Protein AF-A0A2E1PE85-F1 (afdb_monomer_lite)

Radius of gyration: 12.24 Å; chains: 1; bounding box: 33×18×30 Å

Foldseek 3Di:
DDWDWDDDDPVCVQLDTWTWDQDPNDIDIDGDDDPSQADPVRDGDPVSVVVSVVVVVVPPD

Secondary structure (DSSP, 8-state):
---EE---STTHHHH---EEEEETTEEEEE----GGGB-TTSSB-HHHHHHHHHHHHHH--

Sequence (61 aa):
MSWKSISKSQYSQLLGTLETQNKDNKDYYRMFVDQSHLNSGKFAHGGFLMSFLDNVMGNAA

pLDDT: mean 84.3, std 11.72, range [52.53, 94.38]

Structure (mmCIF, N/CA/C/O backbone):
data_AF-A0A2E1PE85-F1
#
_entry.id   AF-A0A2E1PE85-F1
#
loop_
_atom_site.group_PDB
_atom_site.id
_atom_site.type_symbol
_atom_site.label_atom_id
_atom_site.label_alt_id
_atom_site.label_comp_id
_atom_site.label_asym_id
_atom_site.label_entity_id
_atom_site.label_seq_id
_atom_site.pdbx_PDB_ins_code
_atom_site.Cartn_x
_atom_site.Cartn_y
_atom_site.Cartn_z
_atom_site.occupancy
_atom_site.B_iso_or_equiv
_atom_site.auth_seq_id
_atom_site.auth_comp_id
_atom_site.aut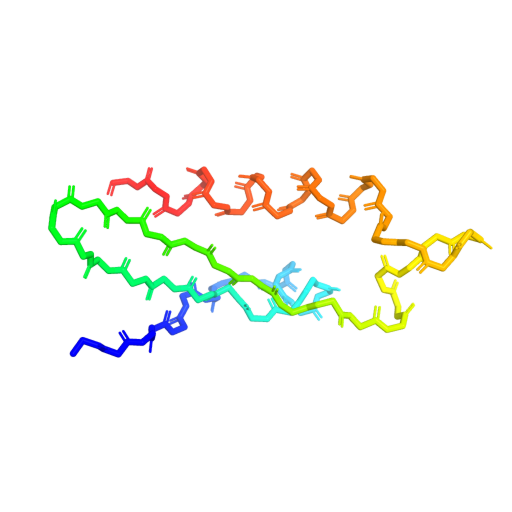h_asym_id
_atom_site.auth_atom_id
_atom_site.pdbx_PDB_model_num
ATOM 1 N N . MET A 1 1 ? -19.671 6.989 1.467 1.00 57.19 1 MET A N 1
ATOM 2 C CA . MET A 1 1 ? -18.489 6.264 1.983 1.00 57.19 1 MET A CA 1
ATOM 3 C C . MET A 1 1 ? -17.280 6.680 1.157 1.00 57.19 1 MET A C 1
ATOM 5 O O . MET A 1 1 ? -17.144 6.209 0.037 1.00 57.19 1 MET A O 1
ATOM 9 N N . SER A 1 2 ? -16.454 7.604 1.647 1.00 82.44 2 SER A N 1
ATOM 10 C CA . SER A 1 2 ? -15.269 8.103 0.933 1.00 82.44 2 SER A CA 1
ATOM 11 C C . SER A 1 2 ? -13.990 7.529 1.540 1.00 82.44 2 SER A C 1
ATOM 13 O O . SER A 1 2 ? -13.945 7.267 2.742 1.00 82.44 2 SER A O 1
ATOM 15 N N . TRP A 1 3 ? -12.962 7.361 0.713 1.00 89.31 3 TRP A N 1
ATOM 16 C CA . TRP A 1 3 ? -11.604 7.103 1.184 1.00 89.31 3 TRP A CA 1
ATOM 17 C C . TRP A 1 3 ? -11.092 8.318 1.966 1.00 89.31 3 TRP A C 1
ATOM 19 O O . TRP A 1 3 ? -11.354 9.459 1.579 1.00 89.31 3 TRP A O 1
ATOM 29 N N . LYS A 1 4 ? -10.412 8.077 3.088 1.00 89.56 4 LYS A N 1
ATOM 30 C CA . LYS A 1 4 ? -9.800 9.102 3.941 1.00 89.56 4 LYS A CA 1
ATOM 31 C C . LYS A 1 4 ? -8.293 8.886 3.986 1.00 89.56 4 LYS A C 1
ATOM 33 O O . LYS A 1 4 ? -7.854 7.783 4.292 1.00 89.56 4 LYS A O 1
ATOM 38 N N . SER A 1 5 ? -7.507 9.924 3.726 1.00 86.75 5 SER A N 1
ATOM 39 C CA . SER A 1 5 ? -6.050 9.868 3.882 1.00 86.75 5 SER A CA 1
ATOM 40 C C . SER A 1 5 ? -5.659 9.905 5.360 1.00 86.75 5 SER A C 1
ATOM 42 O O . SER A 1 5 ? -6.157 10.746 6.109 1.00 86.75 5 SER A O 1
ATOM 44 N N . ILE A 1 6 ? -4.757 9.016 5.773 1.00 82.38 6 ILE A N 1
ATOM 45 C CA . ILE A 1 6 ? -4.312 8.871 7.171 1.00 82.38 6 ILE A CA 1
ATOM 46 C C . ILE A 1 6 ? -2.790 8.995 7.355 1.00 82.38 6 ILE A C 1
ATOM 48 O O . ILE A 1 6 ? -2.276 8.776 8.446 1.00 82.38 6 ILE A O 1
ATOM 52 N N . SER A 1 7 ? -2.055 9.410 6.321 1.00 65.88 7 SER A N 1
ATOM 53 C CA . SER A 1 7 ? -0.600 9.600 6.375 1.00 65.88 7 SER A CA 1
ATOM 54 C C . SER A 1 7 ? -0.170 10.636 7.421 1.00 65.88 7 SER A C 1
ATOM 56 O O . SER A 1 7 ? -0.380 11.832 7.231 1.00 65.88 7 SER A O 1
ATOM 58 N N . LYS A 1 8 ? 0.471 10.188 8.510 1.00 58.19 8 LYS A N 1
ATOM 59 C CA . LYS A 1 8 ? 0.973 11.054 9.598 1.00 58.19 8 LYS A CA 1
ATOM 60 C C . LYS A 1 8 ? 2.482 10.968 9.863 1.00 58.19 8 LYS A C 1
ATOM 62 O O . LYS A 1 8 ? 2.949 11.563 10.828 1.00 58.19 8 LYS A O 1
ATOM 67 N N . SER A 1 9 ? 3.270 10.284 9.030 1.00 58.38 9 SER A N 1
ATOM 68 C CA . SER A 1 9 ? 4.718 10.138 9.262 1.00 58.38 9 SER A CA 1
ATOM 69 C C . SER A 1 9 ? 5.570 10.622 8.090 1.00 58.38 9 SER A C 1
ATOM 71 O O . SER A 1 9 ? 5.173 10.533 6.931 1.00 58.38 9 SER A O 1
ATOM 73 N N . GLN A 1 10 ? 6.786 11.081 8.394 1.00 58.38 10 GLN A N 1
ATOM 74 C CA . GLN A 1 10 ? 7.815 11.442 7.409 1.00 58.38 10 GLN A CA 1
ATOM 75 C C . GLN A 1 10 ? 8.134 10.269 6.456 1.00 58.38 10 GLN A C 1
ATOM 77 O O . GLN A 1 10 ? 8.399 10.476 5.279 1.00 58.38 10 GLN A O 1
ATOM 82 N N . TYR A 1 11 ? 7.997 9.027 6.933 1.00 58.97 11 TYR A N 1
ATOM 83 C CA . TYR A 1 11 ? 8.149 7.800 6.142 1.00 58.97 11 TYR A CA 1
ATOM 84 C C . TYR A 1 11 ? 7.043 7.617 5.084 1.00 58.97 11 TYR A C 1
ATOM 86 O O . TYR A 1 11 ? 7.273 7.034 4.026 1.00 58.97 11 TYR A O 1
ATOM 94 N N . SER A 1 12 ? 5.859 8.200 5.307 1.00 58.38 12 SER A N 1
ATOM 95 C CA . SER A 1 12 ? 4.773 8.212 4.315 1.00 58.38 12 SER A CA 1
ATOM 96 C C . SER A 1 12 ? 5.118 9.041 3.069 1.00 58.38 12 SER A C 1
ATOM 98 O O . SER A 1 12 ? 4.488 8.859 2.034 1.00 58.38 12 SER A O 1
ATOM 100 N N . GLN A 1 13 ? 6.128 9.920 3.119 1.00 60.88 13 GLN A N 1
ATOM 101 C CA . GLN A 1 13 ? 6.583 10.652 1.927 1.00 60.88 13 GLN A CA 1
ATOM 102 C C . GLN A 1 13 ? 7.282 9.741 0.909 1.00 60.88 13 GLN A C 1
ATOM 104 O O . GLN A 1 13 ? 7.239 10.032 -0.281 1.00 60.88 13 GLN A O 1
ATOM 109 N N . LEU A 1 14 ? 7.895 8.640 1.359 1.00 69.19 14 LEU A N 1
ATOM 110 C CA . LEU A 1 14 ? 8.604 7.694 0.491 1.00 69.19 14 LEU A CA 1
ATOM 111 C C . LEU A 1 14 ? 7.686 6.643 -0.137 1.00 69.19 14 LEU A C 1
ATOM 113 O O . LEU A 1 14 ? 7.989 6.164 -1.220 1.00 69.19 14 LEU A O 1
ATOM 117 N N . LEU A 1 15 ? 6.601 6.271 0.546 1.00 78.94 15 LEU A N 1
ATOM 118 C CA . LEU A 1 15 ? 5.668 5.233 0.087 1.00 78.94 15 LEU A CA 1
ATOM 119 C C . LEU A 1 15 ? 4.419 5.817 -0.587 1.00 78.94 15 LEU A C 1
ATOM 121 O O . LEU A 1 15 ? 3.735 5.125 -1.335 1.00 78.94 15 LEU A O 1
ATOM 125 N N . GLY A 1 16 ? 4.093 7.078 -0.301 1.00 83.00 16 GLY A N 1
ATOM 126 C CA . GLY A 1 16 ? 2.870 7.732 -0.748 1.00 83.00 16 GLY A CA 1
ATOM 127 C C . GLY A 1 16 ? 1.758 7.734 0.304 1.00 83.00 16 GLY A C 1
ATOM 1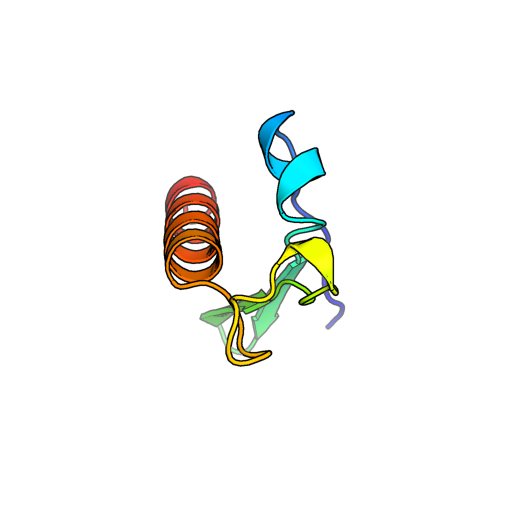28 O O . GLY A 1 16 ? 1.922 7.330 1.459 1.00 83.00 16 GLY A O 1
ATOM 129 N N . THR A 1 17 ? 0.595 8.243 -0.097 1.00 87.31 17 THR A N 1
ATOM 130 C CA . THR A 1 17 ? -0.536 8.436 0.813 1.00 87.31 17 THR A CA 1
ATOM 131 C C . THR A 1 17 ? -1.247 7.118 1.124 1.00 87.31 17 THR A C 1
ATOM 133 O O . THR A 1 17 ? -1.683 6.418 0.212 1.00 87.31 17 THR A O 1
ATOM 136 N N . LEU A 1 18 ? -1.401 6.812 2.416 1.00 88.44 18 LEU A N 1
ATOM 137 C CA . LEU A 1 18 ? -2.224 5.711 2.907 1.00 88.44 18 LEU A CA 1
ATOM 138 C C . LEU A 1 18 ? -3.660 6.198 3.047 1.00 88.44 18 LEU A C 1
ATOM 140 O O . LEU A 1 18 ? -3.929 7.181 3.742 1.00 88.44 18 LEU A O 1
ATOM 144 N N . GLU A 1 19 ? -4.576 5.498 2.395 1.00 91.56 19 GLU A N 1
ATOM 145 C CA . GLU A 1 19 ? -6.000 5.780 2.457 1.00 91.56 19 GLU A CA 1
ATOM 146 C C . GLU A 1 19 ? -6.741 4.641 3.145 1.00 91.56 19 GLU A C 1
ATOM 148 O O . GLU A 1 19 ? -6.417 3.471 2.943 1.00 91.56 19 GLU A O 1
ATOM 153 N N . THR A 1 20 ? -7.764 4.986 3.922 1.00 92.44 20 THR A N 1
ATOM 154 C CA . THR A 1 20 ? -8.641 4.030 4.596 1.00 92.44 20 THR A CA 1
ATOM 155 C C . THR A 1 20 ? -10.111 4.274 4.271 1.00 92.44 20 THR A C 1
ATOM 157 O O . THR A 1 20 ? -10.539 5.407 4.027 1.00 92.44 20 THR A O 1
ATOM 160 N N . GLN A 1 21 ? -10.896 3.205 4.271 1.00 93.56 21 GLN A N 1
ATOM 161 C CA . GLN A 1 21 ? -12.345 3.241 4.170 1.00 93.56 21 GLN A CA 1
ATOM 162 C C . GLN A 1 21 ? -12.937 2.169 5.085 1.00 93.56 21 GLN A C 1
ATOM 164 O O . GLN A 1 21 ? -12.637 0.990 4.927 1.00 93.56 21 GLN A O 1
ATOM 169 N N . ASN A 1 22 ? -13.841 2.568 5.980 1.00 90.06 22 ASN A N 1
ATOM 170 C CA . ASN A 1 22 ? -14.667 1.621 6.721 1.00 90.06 22 ASN A CA 1
ATOM 171 C C . ASN A 1 22 ? -15.913 1.278 5.892 1.00 90.06 22 ASN A C 1
ATOM 173 O O . ASN A 1 22 ? -16.643 2.175 5.449 1.00 90.06 22 ASN A O 1
ATOM 177 N N . LYS A 1 23 ? -16.138 -0.015 5.659 1.00 91.81 23 LYS A N 1
ATOM 178 C CA . LYS A 1 23 ? -17.313 -0.539 4.962 1.00 91.81 23 LYS A CA 1
ATOM 179 C C . LYS A 1 23 ? -17.774 -1.820 5.651 1.00 91.81 23 LYS A C 1
ATOM 181 O O . LYS A 1 23 ? -16.991 -2.753 5.795 1.00 91.81 23 LYS A O 1
ATOM 186 N N . ASP A 1 24 ? -19.043 -1.861 6.053 1.00 89.38 24 ASP A N 1
ATOM 187 C CA . ASP A 1 24 ? -19.664 -3.018 6.715 1.00 89.38 24 ASP A CA 1
ATOM 188 C C . ASP A 1 24 ? -18.871 -3.502 7.947 1.00 89.38 24 ASP A C 1
ATOM 190 O O . ASP A 1 24 ? -18.642 -4.697 8.129 1.00 89.38 24 ASP A O 1
ATOM 194 N N . ASN A 1 25 ? -18.415 -2.554 8.778 1.00 85.88 25 ASN A N 1
ATOM 195 C CA . ASN A 1 25 ? -17.588 -2.804 9.965 1.00 85.88 25 ASN A CA 1
ATOM 196 C C . ASN A 1 25 ? -16.239 -3.494 9.668 1.00 85.88 25 ASN A C 1
ATOM 198 O O . ASN A 1 25 ? -15.691 -4.198 10.516 1.00 85.88 25 ASN A O 1
ATOM 202 N N . LYS A 1 26 ? -15.711 -3.311 8.452 1.00 88.94 26 LYS A N 1
ATOM 203 C CA . LYS A 1 26 ? -14.367 -3.729 8.044 1.00 88.94 26 LYS A CA 1
ATOM 204 C C . LYS A 1 26 ? -13.592 -2.536 7.513 1.00 88.94 26 LYS A C 1
ATOM 206 O O . LYS A 1 26 ? -14.111 -1.779 6.688 1.00 88.94 26 LYS A O 1
ATOM 211 N N . ASP A 1 27 ? -12.345 -2.412 7.942 1.00 89.94 27 ASP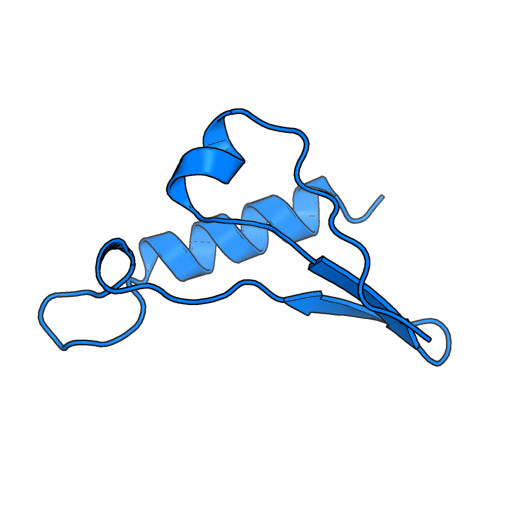 A N 1
ATOM 212 C CA . ASP A 1 27 ? -11.437 -1.390 7.439 1.00 89.94 27 ASP A CA 1
ATOM 213 C C . ASP A 1 27 ? -10.673 -1.901 6.222 1.00 89.94 27 ASP A C 1
ATOM 215 O O . ASP A 1 27 ? -10.056 -2.967 6.228 1.00 89.94 27 ASP A O 1
ATOM 219 N N . TYR A 1 28 ? -10.739 -1.120 5.152 1.00 92.06 28 TYR A N 1
ATOM 220 C CA . TYR A 1 28 ? -9.990 -1.328 3.927 1.00 92.06 28 TYR A CA 1
ATOM 221 C C . TYR A 1 28 ? -8.912 -0.267 3.838 1.00 92.06 28 TYR A C 1
ATOM 223 O O . TYR A 1 28 ? -9.163 0.902 4.128 1.00 92.06 28 TYR A O 1
ATOM 231 N N . TYR A 1 29 ? -7.734 -0.668 3.379 1.00 92.00 29 TYR A N 1
ATOM 232 C CA . TYR A 1 29 ? -6.591 0.215 3.214 1.00 92.00 29 TYR A CA 1
ATOM 233 C C . TYR A 1 29 ? -6.063 0.116 1.792 1.00 92.00 29 TYR A C 1
ATOM 235 O O . TYR A 1 29 ? -6.069 -0.964 1.197 1.00 92.00 29 TYR A O 1
ATOM 243 N N . ARG A 1 30 ? -5.594 1.234 1.242 1.00 91.94 30 ARG A N 1
ATOM 244 C CA . ARG A 1 30 ? -4.938 1.251 -0.067 1.00 91.94 30 ARG A CA 1
ATOM 245 C C . ARG A 1 30 ? -3.837 2.298 -0.142 1.00 91.94 30 ARG A C 1
ATOM 247 O O . ARG A 1 30 ? -3.888 3.324 0.534 1.00 91.94 30 ARG A O 1
ATOM 254 N N . MET A 1 31 ? -2.879 2.021 -1.015 1.00 90.81 31 MET A N 1
ATOM 255 C CA . MET A 1 31 ? -1.823 2.927 -1.454 1.00 90.81 31 MET A CA 1
ATOM 256 C C . MET A 1 31 ? -1.643 2.768 -2.963 1.00 90.81 31 MET A C 1
ATOM 258 O O . MET A 1 31 ? -1.988 1.727 -3.528 1.00 90.81 31 MET A O 1
ATOM 262 N N . PHE A 1 32 ? -1.105 3.794 -3.613 1.00 90.50 32 PHE A N 1
ATOM 263 C CA . PHE A 1 32 ? -0.852 3.775 -5.050 1.00 90.50 32 PHE A CA 1
ATOM 264 C C . PHE A 1 32 ? 0.614 3.448 -5.335 1.00 90.50 32 PHE A C 1
ATOM 266 O O . PHE A 1 32 ? 1.527 3.949 -4.681 1.00 90.50 32 PHE A O 1
ATOM 273 N N . VAL A 1 33 ? 0.830 2.578 -6.317 1.00 90.50 33 VAL A N 1
ATOM 274 C CA . VAL A 1 33 ? 2.167 2.217 -6.794 1.00 90.50 33 VAL A CA 1
ATOM 275 C C . VAL A 1 33 ? 2.615 3.262 -7.813 1.00 90.50 33 VAL A C 1
ATOM 277 O O . VAL A 1 33 ? 1.875 3.559 -8.748 1.00 90.50 33 VAL A O 1
ATOM 280 N N . ASP A 1 34 ? 3.828 3.782 -7.641 1.00 90.00 34 ASP A N 1
ATOM 281 C CA . ASP A 1 34 ? 4.515 4.651 -8.597 1.00 90.00 34 ASP A CA 1
ATOM 282 C C . ASP A 1 34 ? 5.748 3.910 -9.156 1.00 90.00 34 ASP A C 1
ATOM 284 O O . ASP A 1 34 ? 6.151 2.869 -8.634 1.00 90.00 34 ASP A O 1
ATOM 288 N N . GLN A 1 35 ? 6.366 4.437 -10.212 1.00 89.62 35 GLN A N 1
ATOM 289 C CA . GLN A 1 35 ? 7.609 3.963 -10.825 1.00 89.62 35 GLN A CA 1
ATOM 290 C C . GLN A 1 35 ? 8.720 3.738 -9.789 1.00 89.62 35 GLN A C 1
ATOM 292 O O . GLN A 1 35 ? 9.427 2.736 -9.863 1.00 89.62 35 GLN A O 1
ATOM 297 N N . SER A 1 36 ? 8.842 4.625 -8.795 1.00 87.94 36 SER A N 1
ATOM 298 C CA . SER A 1 36 ? 9.815 4.512 -7.696 1.00 87.94 36 SER A CA 1
ATOM 299 C C . SER A 1 36 ? 9.589 3.288 -6.802 1.00 87.94 36 SER A C 1
ATOM 301 O O . SER A 1 36 ? 10.509 2.846 -6.117 1.00 87.94 36 SER A O 1
ATOM 303 N N . HIS A 1 37 ? 8.378 2.729 -6.805 1.00 92.06 37 HIS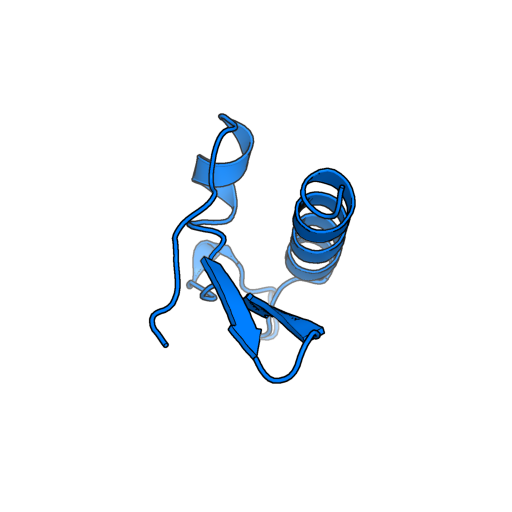 A N 1
ATOM 304 C CA . HIS A 1 37 ? 7.997 1.563 -6.013 1.00 92.06 37 HIS A CA 1
ATOM 305 C C . HIS A 1 37 ? 8.194 0.249 -6.778 1.00 92.06 37 HIS A C 1
ATOM 307 O O . HIS A 1 37 ? 7.914 -0.817 -6.226 1.00 92.06 37 HIS A O 1
ATOM 313 N N . LEU A 1 38 ? 8.641 0.292 -8.038 1.00 93.12 38 LEU A N 1
ATOM 314 C CA . LEU A 1 38 ? 8.816 -0.897 -8.866 1.00 93.12 38 LEU A CA 1
ATOM 315 C C . LEU A 1 38 ? 10.199 -1.537 -8.679 1.00 93.12 38 LEU A C 1
ATOM 317 O O . LEU A 1 38 ? 11.212 -0.868 -8.497 1.00 93.12 38 LEU A O 1
ATOM 321 N N . ASN A 1 39 ? 10.247 -2.864 -8.757 1.00 91.50 39 ASN A N 1
ATOM 322 C CA . ASN A 1 39 ? 11.480 -3.637 -8.854 1.00 91.50 39 ASN A CA 1
ATOM 323 C C . ASN A 1 39 ? 11.977 -3.723 -10.311 1.00 91.50 39 ASN A C 1
ATOM 325 O O . ASN A 1 39 ? 11.323 -3.259 -11.246 1.00 91.50 39 ASN A O 1
ATOM 329 N N . SER A 1 40 ? 13.119 -4.384 -10.522 1.00 92.19 40 SER A N 1
ATOM 330 C CA . SER A 1 40 ? 13.700 -4.606 -11.858 1.00 92.19 40 SER A CA 1
ATOM 331 C C . SER A 1 40 ? 12.773 -5.352 -12.830 1.00 92.19 40 SER A C 1
ATOM 333 O O . SER A 1 40 ? 12.925 -5.222 -14.042 1.00 92.19 40 SER A O 1
ATOM 335 N N . GLY A 1 41 ? 11.790 -6.095 -12.316 1.00 94.31 41 GLY A N 1
ATOM 336 C CA . GLY A 1 41 ? 10.756 -6.774 -13.095 1.00 94.31 41 GLY A CA 1
ATOM 337 C C . GLY A 1 41 ? 9.537 -5.911 -13.434 1.00 94.31 41 GLY A C 1
ATOM 338 O O . GLY A 1 41 ? 8.609 -6.429 -14.044 1.00 94.31 41 GLY A O 1
ATOM 339 N N . LYS A 1 42 ? 9.515 -4.621 -13.064 1.00 92.44 42 LYS A N 1
ATOM 340 C CA . LYS A 1 42 ? 8.362 -3.706 -13.199 1.00 92.44 42 LYS A CA 1
ATOM 341 C C . LYS A 1 42 ? 7.134 -4.107 -12.367 1.00 92.44 42 LYS A C 1
ATOM 343 O O . LYS A 1 42 ? 6.013 -3.719 -12.687 1.00 92.44 42 LYS A O 1
ATOM 348 N N . PHE A 1 43 ? 7.344 -4.845 -11.280 1.00 93.56 43 PHE A N 1
ATOM 349 C CA . PHE A 1 43 ? 6.316 -5.150 -10.280 1.00 93.56 43 PHE A CA 1
ATOM 350 C C . PHE A 1 43 ? 6.559 -4.344 -9.010 1.00 93.56 43 PHE A C 1
ATOM 352 O O . PHE A 1 43 ? 7.685 -3.920 -8.768 1.00 93.56 43 PHE A O 1
ATOM 359 N N . ALA A 1 44 ? 5.537 -4.179 -8.167 1.00 91.88 44 ALA A N 1
ATOM 360 C CA . ALA A 1 44 ? 5.721 -3.577 -6.850 1.00 91.88 44 ALA A CA 1
ATOM 361 C C . ALA A 1 44 ? 6.841 -4.3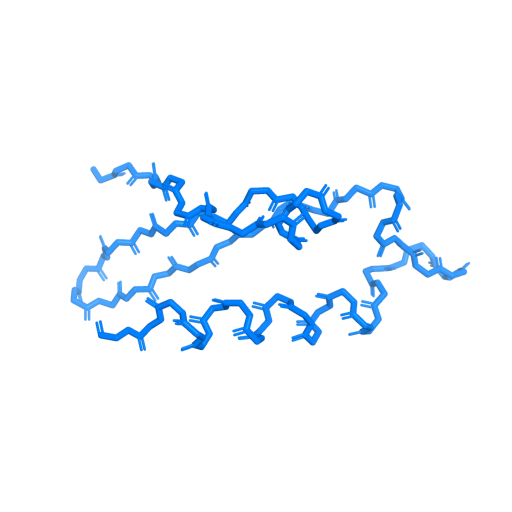02 -6.081 1.00 91.88 44 ALA A C 1
ATOM 363 O O . ALA A 1 44 ? 6.845 -5.530 -5.957 1.00 91.88 44 ALA A O 1
ATOM 364 N N . HIS A 1 45 ? 7.818 -3.539 -5.600 1.00 94.38 45 HIS A N 1
ATOM 365 C CA . HIS A 1 45 ? 8.966 -4.067 -4.883 1.00 94.38 45 HIS A CA 1
ATOM 366 C C . HIS A 1 45 ? 8.506 -4.752 -3.589 1.00 94.38 45 HIS A C 1
ATOM 368 O O . HIS A 1 45 ? 7.654 -4.231 -2.873 1.00 94.38 45 HIS A O 1
ATOM 374 N N . GLY A 1 46 ? 9.087 -5.905 -3.243 1.00 92.25 46 GLY A N 1
ATOM 375 C CA . GLY A 1 46 ? 8.687 -6.641 -2.035 1.00 92.25 46 GLY A CA 1
ATOM 376 C C . GLY A 1 46 ? 8.809 -5.794 -0.763 1.00 92.25 46 GLY A C 1
ATOM 377 O O . GLY A 1 46 ? 7.928 -5.821 0.089 1.00 92.25 46 GLY A O 1
ATOM 378 N N . GLY A 1 47 ? 9.847 -4.953 -0.689 1.00 90.69 47 GLY A N 1
ATOM 379 C CA . GLY A 1 47 ? 10.004 -3.971 0.387 1.00 90.69 47 GLY A CA 1
ATOM 380 C C . GLY A 1 47 ? 8.862 -2.952 0.458 1.00 90.69 47 GLY A C 1
ATOM 381 O O . GLY A 1 47 ? 8.407 -2.650 1.550 1.00 90.69 47 GLY A O 1
ATOM 382 N N . PHE A 1 48 ? 8.330 -2.494 -0.682 1.00 91.25 48 PHE A N 1
ATOM 383 C CA . PHE A 1 48 ? 7.175 -1.588 -0.706 1.00 91.25 48 PHE A CA 1
ATOM 384 C C . PHE A 1 48 ? 5.927 -2.259 -0.116 1.00 91.25 48 PHE A C 1
ATOM 386 O O . PHE A 1 48 ? 5.236 -1.659 0.703 1.00 91.25 48 PHE A O 1
ATOM 393 N N . LEU A 1 49 ? 5.664 -3.520 -0.479 1.00 92.25 49 LEU A N 1
ATOM 394 C CA . LEU A 1 49 ? 4.528 -4.278 0.057 1.00 92.25 49 LEU A CA 1
ATOM 395 C C . LEU A 1 49 ? 4.645 -4.485 1.573 1.00 92.25 49 LEU A C 1
ATOM 397 O O . LEU A 1 49 ? 3.664 -4.313 2.291 1.00 92.25 49 LEU A O 1
ATOM 401 N N . MET A 1 50 ? 5.842 -4.815 2.064 1.00 92.38 50 MET A N 1
ATOM 402 C CA . MET A 1 50 ? 6.084 -4.987 3.500 1.00 92.38 50 MET A CA 1
ATOM 403 C C . MET A 1 50 ? 5.916 -3.675 4.266 1.00 92.38 50 MET A C 1
ATOM 405 O O . MET A 1 50 ? 5.244 -3.652 5.293 1.00 92.38 50 MET A O 1
ATOM 409 N N . SER A 1 51 ? 6.448 -2.570 3.744 1.00 88.75 51 SER A N 1
ATOM 410 C CA . SER A 1 51 ? 6.267 -1.251 4.349 1.00 88.75 51 SER A CA 1
ATOM 411 C C . SER A 1 51 ? 4.808 -0.781 4.325 1.00 88.75 51 SER A C 1
ATOM 413 O O . SER A 1 51 ? 4.368 -0.116 5.259 1.00 88.75 51 SER A O 1
ATOM 415 N N . PHE A 1 52 ? 4.033 -1.132 3.291 1.00 90.25 52 PHE A N 1
ATOM 416 C CA . PHE A 1 52 ? 2.586 -0.899 3.276 1.00 90.25 52 PHE A CA 1
ATOM 417 C C . PHE A 1 52 ? 1.891 -1.649 4.417 1.00 90.25 52 PHE A C 1
ATOM 419 O O . PHE A 1 52 ? 1.115 -1.042 5.151 1.00 90.25 52 PHE A O 1
ATOM 426 N N . LEU A 1 53 ? 2.190 -2.941 4.593 1.00 90.50 53 LEU A N 1
ATOM 427 C CA . LEU A 1 53 ? 1.609 -3.749 5.669 1.00 90.50 53 LEU A CA 1
ATOM 428 C C . LEU A 1 53 ? 1.964 -3.196 7.053 1.00 90.50 53 LEU A C 1
ATOM 430 O O . LEU A 1 53 ? 1.077 -3.075 7.892 1.00 90.50 53 LEU A O 1
ATOM 434 N N . ASP A 1 54 ? 3.224 -2.821 7.271 1.00 87.94 54 ASP A N 1
ATOM 435 C CA . ASP A 1 54 ? 3.681 -2.189 8.514 1.00 87.94 54 ASP A CA 1
ATOM 436 C C . ASP A 1 54 ? 2.905 -0.894 8.806 1.00 87.94 54 ASP A C 1
ATOM 438 O O . ASP A 1 54 ? 2.359 -0.712 9.893 1.00 87.94 54 ASP A O 1
ATOM 442 N N . ASN A 1 55 ? 2.743 -0.035 7.796 1.00 85.75 55 ASN A N 1
ATOM 443 C CA . ASN A 1 55 ? 2.008 1.220 7.936 1.00 85.75 55 ASN A CA 1
ATOM 444 C C . ASN A 1 55 ? 0.513 0.988 8.226 1.00 85.75 55 ASN A C 1
ATOM 446 O O . ASN A 1 55 ? -0.076 1.693 9.045 1.00 85.75 55 ASN A O 1
ATOM 450 N N . VAL A 1 56 ? -0.106 -0.018 7.602 1.00 89.19 56 VAL A N 1
ATOM 451 C CA . VAL A 1 56 ? -1.491 -0.410 7.906 1.00 89.19 56 VAL A CA 1
ATOM 452 C C . VAL A 1 56 ? -1.610 -0.916 9.341 1.00 89.19 56 VAL A C 1
ATOM 454 O O . VAL A 1 56 ? -2.455 -0.417 10.077 1.00 89.19 56 VAL A O 1
ATOM 457 N N . MET A 1 57 ? -0.756 -1.854 9.758 1.00 87.81 57 MET A N 1
ATOM 458 C CA . MET A 1 57 ? -0.796 -2.426 11.108 1.00 87.81 57 MET A CA 1
ATOM 459 C C . MET A 1 57 ? -0.531 -1.374 12.190 1.00 87.81 57 MET A C 1
ATOM 461 O O . MET A 1 57 ? -1.199 -1.387 13.216 1.00 87.81 57 MET A O 1
ATOM 465 N N . GLY A 1 58 ? 0.375 -0.422 11.952 1.00 83.44 58 GLY A N 1
ATOM 466 C CA . GLY A 1 58 ? 0.640 0.677 12.884 1.00 83.44 58 GLY A CA 1
ATOM 467 C C . GLY A 1 58 ? -0.507 1.687 13.020 1.00 83.44 58 GLY A C 1
ATOM 468 O O . GLY A 1 58 ? -0.584 2.383 14.030 1.00 83.44 58 GLY A O 1
ATOM 469 N N . ASN A 1 59 ? -1.400 1.779 12.027 1.00 78.50 59 ASN A N 1
ATOM 470 C CA . ASN A 1 59 ? -2.573 2.665 12.055 1.00 78.50 59 ASN A CA 1
ATOM 471 C C . ASN A 1 59 ? -3.891 1.930 12.360 1.00 78.50 59 ASN A C 1
ATOM 473 O O . ASN A 1 59 ? -4.917 2.586 12.542 1.00 78.50 59 ASN A O 1
ATOM 477 N N . ALA A 1 60 ? -3.885 0.598 12.395 1.00 70.75 60 ALA A N 1
ATOM 478 C CA . 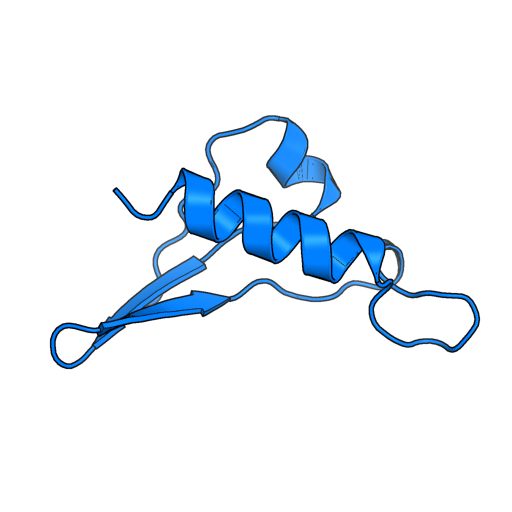ALA A 1 60 ? -5.002 -0.220 12.847 1.00 70.75 60 ALA A CA 1
ATOM 479 C C . ALA A 1 60 ? -4.958 -0.305 14.384 1.00 70.75 60 ALA A C 1
ATOM 481 O O . ALA A 1 60 ? -4.351 -1.216 14.943 1.00 70.75 60 ALA A O 1
ATOM 482 N N . ALA A 1 61 ? -5.555 0.684 15.053 1.00 52.53 61 ALA A N 1
ATOM 483 C CA . ALA A 1 61 ? -5.736 0.740 16.505 1.00 52.53 61 ALA A CA 1
ATOM 484 C C . ALA A 1 61 ? -7.223 0.825 16.859 1.00 52.53 61 ALA A C 1
ATOM 486 O O . ALA A 1 61 ? -7.941 1.584 16.165 1.00 52.53 61 ALA A O 1
#